Protein AF-A0A0A1CZ09-F1 (afdb_monomer_lite)

pLDDT: mean 82.5, std 13.69, range [46.66, 96.75]

Sequence (161 aa):
MSAAPTTRRRVELVLVPLVAAFCMAFVIGAIVLDRDGGACPSPNWDNQLTLSLAGNLNGMTHAAAVSACSGAECVPVAPGTSAAAAALHSVENTRSLTQQKDGTWLLNVGAQPPNAVNFSVYDHNGKVLATESAALNWTRVSGNERCGGRMAGINVVMEMP

Foldseek 3Di:
DDDDDPPPVVCCVPVVVVVVVVVVVVVVVVVVVCVVVDDADDDPDWAKEKEAEDADPVQLVQFDDKWKDDVHQIAPDQPPDDPVVNVVNPPDQPWHWDQDPVRIIMITRGQDRGQKIKMFTAGPVRHTQDIDIDGDDWDQPDDDPNRGHYTDYHYHYDYTD

Secondary structure (DSSP, 8-state):
-----TTHHHHHHHHHHHHHHHHHHHHHHHHHHHHTTPPPPPP---EEEEEEEEE-HHHHHT--EEEEEETTEEESPPTT--HHHHHHTSSS---EEEE-TTS-EEEEEESS--SEEEEEEE-TTS-EEEEEEEE----B-SSBTTTB-PBPPEEEEEEE-

Radius of gyration: 30.61 Å; chains: 1; bounding box: 83×34×88 Å

Structure (mmCIF, N/CA/C/O backbone):
data_AF-A0A0A1CZ09-F1
#
_entry.id   AF-A0A0A1CZ09-F1
#
loop_
_atom_site.group_PDB
_atom_site.id
_atom_site.type_symbol
_atom_site.label_atom_id
_atom_site.label_alt_id
_atom_site.label_comp_id
_atom_site.label_asym_id
_atom_site.label_entity_id
_atom_site.label_seq_id
_atom_site.pdbx_PDB_ins_code
_atom_site.Cartn_x
_atom_site.Cartn_y
_atom_site.Cartn_z
_atom_site.occupancy
_atom_site.B_iso_or_equiv
_atom_site.auth_seq_id
_atom_site.auth_comp_id
_atom_site.auth_asym_id
_atom_site.auth_atom_id
_atom_site.pdbx_PDB_model_num
ATOM 1 N N . MET A 1 1 ? 66.303 3.006 -68.831 1.00 47.81 1 MET A N 1
ATOM 2 C CA . MET A 1 1 ? 66.221 2.615 -67.407 1.00 47.81 1 MET A CA 1
ATOM 3 C C . MET A 1 1 ? 65.346 3.617 -66.678 1.00 47.81 1 MET A C 1
ATOM 5 O O . MET A 1 1 ? 65.570 4.803 -66.862 1.00 47.81 1 MET A O 1
ATOM 9 N N . SER A 1 2 ? 64.360 3.099 -65.938 1.00 46.66 2 SER A N 1
ATOM 10 C CA . SER A 1 2 ? 63.651 3.671 -64.775 1.00 46.66 2 SER A CA 1
ATOM 11 C C . SER A 1 2 ? 62.156 3.385 -64.863 1.00 46.66 2 SER A C 1
ATOM 13 O O . SER A 1 2 ? 61.366 4.194 -65.335 1.00 46.66 2 SER A O 1
ATOM 15 N N . ALA A 1 3 ? 61.792 2.189 -64.405 1.00 57.16 3 ALA A N 1
ATOM 16 C CA . ALA A 1 3 ? 60.434 1.830 -64.037 1.00 57.16 3 ALA A CA 1
ATOM 17 C C . ALA A 1 3 ? 60.372 1.785 -62.503 1.00 57.16 3 ALA A C 1
ATOM 19 O O . ALA A 1 3 ? 61.071 0.988 -61.883 1.00 57.16 3 ALA A O 1
ATOM 20 N N . ALA A 1 4 ? 59.564 2.657 -61.903 1.00 60.06 4 ALA A N 1
ATOM 21 C CA . ALA A 1 4 ? 59.179 2.637 -60.492 1.00 60.06 4 ALA A CA 1
ATOM 22 C C . ALA A 1 4 ? 57.880 3.453 -60.316 1.00 60.06 4 ALA A C 1
ATOM 24 O O . ALA A 1 4 ? 57.660 4.391 -61.080 1.00 60.06 4 ALA A O 1
ATOM 25 N N . PRO A 1 5 ? 57.070 3.229 -59.267 1.00 53.69 5 PRO A N 1
ATOM 26 C CA . PRO A 1 5 ? 56.630 1.944 -58.734 1.00 53.69 5 PRO A CA 1
ATOM 27 C C . PRO A 1 5 ? 55.084 1.879 -58.644 1.00 53.69 5 PRO A C 1
ATOM 29 O O . PRO A 1 5 ? 54.410 2.789 -58.164 1.00 53.69 5 PRO A O 1
ATOM 32 N N . THR A 1 6 ? 54.499 0.759 -59.066 1.00 55.12 6 THR A N 1
ATOM 33 C CA . THR A 1 6 ? 53.044 0.500 -59.135 1.00 55.12 6 THR A CA 1
ATOM 34 C C . THR A 1 6 ? 52.419 0.051 -57.802 1.00 55.12 6 THR A C 1
ATOM 36 O O . THR A 1 6 ? 51.367 -0.584 -57.782 1.00 55.12 6 THR A O 1
ATOM 39 N N . THR A 1 7 ? 53.049 0.346 -56.665 1.00 54.62 7 THR A N 1
ATOM 40 C CA . THR A 1 7 ? 52.639 -0.154 -55.338 1.00 54.62 7 THR A CA 1
ATOM 41 C C . THR A 1 7 ? 51.620 0.735 -54.625 1.00 54.62 7 THR A C 1
ATOM 43 O O . THR A 1 7 ? 50.838 0.231 -53.824 1.00 54.62 7 THR A O 1
ATOM 46 N N . ARG A 1 8 ? 51.542 2.033 -54.947 1.00 51.62 8 ARG A N 1
ATOM 47 C CA . ARG A 1 8 ? 50.666 2.981 -54.228 1.00 51.62 8 ARG A CA 1
ATOM 48 C C . ARG A 1 8 ? 49.167 2.775 -54.505 1.00 51.62 8 ARG A C 1
ATOM 50 O O . ARG A 1 8 ? 48.360 2.903 -53.596 1.00 51.62 8 ARG A O 1
ATOM 57 N N . ARG A 1 9 ? 48.800 2.363 -55.727 1.00 52.25 9 ARG A N 1
ATOM 58 C CA . ARG A 1 9 ? 47.393 2.155 -56.138 1.00 52.25 9 ARG A CA 1
ATOM 59 C C . ARG A 1 9 ? 46.731 0.901 -55.555 1.00 52.25 9 ARG A C 1
ATOM 61 O O . ARG A 1 9 ? 45.512 0.864 -55.452 1.00 52.25 9 ARG A O 1
ATOM 68 N N . ARG A 1 10 ? 47.498 -0.134 -55.183 1.00 53.03 10 ARG A N 1
ATOM 69 C CA . ARG A 1 10 ? 46.922 -1.371 -54.611 1.00 53.03 10 ARG A CA 1
ATOM 70 C C . ARG A 1 10 ? 46.510 -1.218 -53.150 1.00 53.03 10 ARG A C 1
ATOM 72 O O . ARG A 1 10 ? 45.585 -1.896 -52.724 1.00 53.03 10 ARG A O 1
ATOM 79 N N . VAL A 1 11 ? 47.172 -0.333 -52.405 1.00 52.00 11 VAL A N 1
ATOM 80 C CA . VAL A 1 11 ? 46.856 -0.103 -50.991 1.00 52.00 11 VAL A CA 1
ATOM 81 C C . VAL A 1 11 ? 45.538 0.669 -50.859 1.00 52.00 11 VAL A C 1
ATOM 83 O O . VAL A 1 11 ? 44.699 0.275 -50.061 1.00 52.00 11 VAL A O 1
ATOM 86 N N . GLU A 1 12 ? 45.278 1.674 -51.703 1.00 52.25 12 GLU A N 1
ATOM 87 C CA . GLU A 1 12 ? 43.999 2.410 -51.697 1.00 52.25 12 GLU A CA 1
ATOM 88 C C . GLU A 1 12 ? 42.793 1.532 -52.071 1.00 52.25 12 GLU A C 1
ATOM 90 O O . GLU A 1 12 ? 41.738 1.649 -51.454 1.00 52.25 12 GLU A O 1
ATOM 95 N N . LEU A 1 13 ? 42.948 0.603 -53.023 1.00 57.00 13 LEU A N 1
ATOM 96 C CA . LEU A 1 13 ? 41.838 -0.239 -53.495 1.00 57.00 13 LEU A CA 1
ATOM 97 C C . LEU A 1 13 ? 41.337 -1.258 -52.456 1.00 57.00 13 LEU A C 1
ATOM 99 O O . LEU A 1 13 ? 40.209 -1.726 -52.567 1.00 57.00 13 LEU A O 1
ATOM 103 N N . VAL A 1 14 ? 42.160 -1.602 -51.461 1.00 59.41 14 VAL A N 1
ATOM 104 C CA . VAL A 1 14 ? 41.815 -2.574 -50.406 1.00 59.41 14 VAL A CA 1
ATOM 105 C C . VAL A 1 14 ? 41.549 -1.880 -49.071 1.00 59.41 14 VAL A C 1
ATOM 107 O O . VAL A 1 14 ? 40.653 -2.284 -48.333 1.00 59.41 14 VAL A O 1
ATOM 110 N N . LEU A 1 15 ? 42.280 -0.806 -48.766 1.00 65.94 15 LEU A N 1
ATOM 111 C CA . LEU A 1 15 ? 42.147 -0.095 -47.497 1.00 65.94 15 LEU A CA 1
ATOM 112 C C . LEU A 1 15 ? 40.841 0.710 -47.422 1.00 65.94 15 LEU A C 1
ATOM 114 O O . LEU A 1 15 ? 40.187 0.705 -46.386 1.00 65.94 15 LEU A O 1
ATOM 118 N N . VAL A 1 16 ? 40.428 1.358 -48.518 1.00 71.75 16 VAL A N 1
ATOM 119 C CA . VAL A 1 16 ? 39.201 2.173 -48.561 1.00 71.75 16 VAL A CA 1
ATOM 120 C C . VAL A 1 16 ? 37.930 1.356 -48.272 1.00 71.75 16 VAL A C 1
ATOM 122 O O . VAL A 1 16 ? 37.181 1.758 -47.380 1.00 71.75 16 VAL A O 1
ATOM 125 N N . PRO A 1 17 ? 37.661 0.206 -48.930 1.00 74.88 17 PRO A N 1
ATOM 126 C CA . PRO A 1 17 ? 36.469 -0.584 -48.617 1.00 74.88 17 PRO A CA 1
ATOM 127 C C . PRO A 1 17 ? 36.523 -1.209 -47.217 1.00 74.88 17 PRO A C 1
ATOM 129 O O . PRO A 1 17 ? 35.485 -1.349 -46.576 1.00 74.88 17 PRO A O 1
ATOM 132 N N . LEU A 1 18 ? 37.716 -1.542 -46.715 1.00 76.75 18 LEU A N 1
ATOM 133 C CA . LEU A 1 18 ? 37.887 -2.116 -45.382 1.00 76.75 18 LEU A CA 1
ATOM 134 C C . LEU A 1 18 ? 37.606 -1.076 -44.287 1.00 76.75 18 LEU A C 1
ATOM 136 O O . LEU A 1 18 ? 36.826 -1.348 -43.379 1.00 76.75 18 LEU A O 1
ATOM 140 N N . VAL A 1 19 ? 38.147 0.140 -44.408 1.00 81.06 19 VAL A N 1
ATOM 141 C CA . VAL A 1 19 ? 37.844 1.252 -43.488 1.00 81.06 19 VAL A CA 1
ATOM 142 C C . VAL A 1 19 ? 36.357 1.611 -43.541 1.00 81.06 19 VAL A C 1
ATOM 144 O O . VAL A 1 19 ? 35.734 1.759 -42.493 1.00 81.06 19 VAL A O 1
ATOM 147 N N . ALA A 1 20 ? 35.755 1.670 -44.734 1.00 79.38 20 ALA A N 1
ATOM 148 C CA . ALA A 1 20 ? 34.322 1.922 -44.879 1.00 79.38 20 ALA A CA 1
ATOM 149 C C . ALA A 1 20 ? 33.465 0.838 -44.198 1.00 79.38 20 ALA A C 1
ATOM 151 O O . ALA A 1 20 ? 32.500 1.165 -43.507 1.00 79.38 20 ALA A O 1
ATOM 152 N N . ALA A 1 21 ? 33.835 -0.441 -44.331 1.00 81.88 21 ALA A N 1
ATOM 153 C CA . ALA A 1 21 ? 33.145 -1.544 -43.667 1.00 81.88 21 ALA A CA 1
ATOM 154 C C . ALA A 1 21 ? 33.234 -1.446 -42.135 1.00 81.88 21 ALA A C 1
ATOM 156 O O . ALA A 1 21 ? 32.223 -1.623 -41.454 1.00 81.88 21 ALA A O 1
ATOM 157 N N . PHE A 1 22 ? 34.404 -1.097 -41.588 1.00 84.19 22 PHE A N 1
ATOM 158 C CA . PHE A 1 22 ? 34.563 -0.877 -40.148 1.00 84.19 22 PHE A CA 1
ATOM 159 C C . PHE A 1 22 ? 33.753 0.322 -39.646 1.00 84.19 22 PHE A C 1
ATOM 161 O O . PHE A 1 22 ? 33.086 0.209 -38.619 1.00 84.19 22 PHE A O 1
ATOM 168 N N . CYS A 1 23 ? 33.740 1.440 -40.377 1.00 83.75 23 CYS A N 1
ATOM 169 C CA . CYS A 1 23 ? 32.909 2.593 -40.031 1.00 83.75 23 CYS A CA 1
ATOM 170 C C . CYS A 1 23 ? 31.416 2.234 -40.027 1.00 83.75 23 CYS A C 1
ATOM 172 O O . CYS A 1 23 ? 30.712 2.576 -39.079 1.00 83.75 23 CYS A O 1
ATOM 174 N N . MET A 1 24 ? 30.935 1.495 -41.032 1.00 85.75 24 MET A N 1
ATOM 175 C CA . MET A 1 24 ? 29.533 1.065 -41.092 1.00 85.75 24 MET A CA 1
ATOM 176 C C . MET A 1 24 ? 29.181 0.089 -39.963 1.00 85.75 24 MET A C 1
ATOM 178 O O . MET A 1 24 ? 28.126 0.231 -39.350 1.00 85.75 24 MET A O 1
ATOM 182 N N . ALA A 1 25 ? 30.067 -0.853 -39.624 1.00 81.44 25 ALA A N 1
ATOM 183 C CA . ALA A 1 25 ? 29.860 -1.760 -38.495 1.00 81.44 25 ALA A CA 1
ATOM 184 C C . ALA A 1 25 ? 29.771 -1.009 -37.154 1.00 81.44 25 ALA A C 1
ATOM 186 O O . ALA A 1 25 ? 28.932 -1.340 -36.319 1.00 81.44 25 ALA A O 1
ATOM 187 N N . PHE A 1 26 ? 30.584 0.035 -36.966 1.00 81.62 26 PHE A N 1
ATOM 188 C CA . PHE A 1 26 ? 30.563 0.857 -35.755 1.00 81.62 26 PHE A CA 1
ATOM 189 C C . PHE A 1 26 ? 29.273 1.678 -35.635 1.00 81.62 26 PHE A C 1
ATOM 191 O O . PHE A 1 26 ? 28.678 1.747 -34.562 1.00 81.62 26 PHE A O 1
ATOM 198 N N . VAL A 1 27 ? 28.802 2.251 -36.747 1.00 80.31 27 VAL A N 1
ATOM 199 C CA . VAL A 1 27 ? 27.531 2.989 -36.797 1.00 80.31 27 VAL A CA 1
ATOM 200 C C . VAL A 1 27 ? 26.350 2.059 -36.512 1.00 80.31 27 VAL A C 1
ATOM 202 O O . VAL A 1 27 ? 25.489 2.403 -35.708 1.00 80.31 27 VAL A O 1
ATOM 205 N N . ILE A 1 28 ? 26.326 0.853 -37.092 1.00 75.88 28 ILE A N 1
ATOM 206 C CA . ILE A 1 28 ? 25.282 -0.146 -36.808 1.00 75.88 28 ILE A CA 1
ATOM 207 C C . ILE A 1 28 ? 25.330 -0.575 -35.334 1.00 75.88 28 ILE A C 1
ATOM 209 O O . ILE A 1 28 ? 24.286 -0.638 -34.689 1.00 75.88 28 ILE A O 1
ATOM 213 N N . GLY A 1 29 ? 26.524 -0.810 -34.779 1.00 71.75 29 GLY A N 1
ATOM 214 C CA . GLY A 1 29 ? 26.699 -1.133 -33.361 1.00 71.75 29 GLY A CA 1
ATOM 215 C C . GLY A 1 29 ? 26.172 -0.036 -32.432 1.00 71.75 29 GLY A C 1
ATOM 216 O O . GLY A 1 29 ? 25.452 -0.335 -31.483 1.00 71.75 29 GLY A O 1
ATOM 217 N N . ALA A 1 30 ? 26.452 1.233 -32.744 1.00 72.69 30 ALA A N 1
ATOM 218 C CA . ALA A 1 30 ? 25.953 2.374 -31.980 1.00 72.69 30 ALA A CA 1
ATOM 219 C C . ALA A 1 30 ? 24.420 2.508 -32.051 1.00 72.69 30 ALA A C 1
ATOM 221 O O . ALA A 1 30 ? 23.788 2.756 -31.030 1.00 72.69 30 ALA A O 1
ATOM 222 N N . ILE A 1 31 ? 23.809 2.281 -33.219 1.00 67.56 31 ILE A N 1
ATOM 223 C CA . ILE A 1 31 ? 22.345 2.339 -33.386 1.00 67.56 31 ILE A CA 1
ATOM 224 C C . ILE A 1 31 ? 21.648 1.199 -32.631 1.00 67.56 31 ILE A C 1
ATOM 226 O O . ILE A 1 31 ? 20.576 1.398 -32.064 1.00 67.56 31 ILE A O 1
ATOM 230 N N . VAL A 1 32 ? 22.236 -0.001 -32.607 1.00 66.06 32 VAL A N 1
ATOM 231 C CA . VAL A 1 32 ? 21.674 -1.135 -31.856 1.00 66.06 32 VAL A CA 1
ATOM 232 C C . VAL A 1 32 ? 21.758 -0.886 -30.348 1.00 66.06 32 VAL A C 1
ATOM 234 O O . VAL A 1 32 ? 20.780 -1.143 -29.654 1.00 66.06 32 VAL A O 1
ATOM 237 N N . LEU A 1 33 ? 22.862 -0.314 -29.856 1.00 62.06 33 LEU A N 1
ATOM 238 C CA . LEU A 1 33 ? 23.012 0.078 -28.448 1.00 62.06 33 LEU A CA 1
ATOM 239 C C . LEU A 1 33 ? 22.060 1.219 -28.043 1.00 62.06 33 LEU A C 1
ATOM 241 O O . LEU A 1 33 ? 21.564 1.234 -26.920 1.00 62.06 33 LEU A O 1
ATOM 245 N N . ASP A 1 34 ? 21.769 2.152 -28.952 1.00 5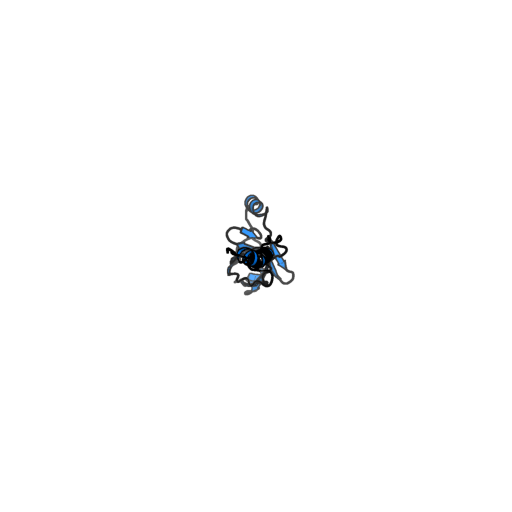9.75 34 ASP A N 1
ATOM 246 C CA . ASP A 1 34 ? 20.846 3.268 -28.702 1.00 59.75 34 ASP A CA 1
ATOM 247 C C . ASP A 1 34 ? 19.365 2.858 -28.785 1.00 59.75 34 ASP A C 1
ATOM 249 O O . ASP A 1 34 ? 18.489 3.524 -28.234 1.00 59.75 34 ASP A O 1
ATOM 253 N N . ARG A 1 35 ? 19.048 1.716 -29.409 1.00 56.72 35 ARG A N 1
ATOM 254 C CA . ARG A 1 35 ? 17.667 1.215 -29.486 1.00 56.72 35 ARG A CA 1
ATOM 255 C C . ARG A 1 35 ? 17.106 0.816 -28.115 1.00 56.72 35 ARG A C 1
ATOM 257 O O . ARG A 1 35 ? 15.910 0.981 -27.884 1.00 56.72 35 ARG A O 1
ATOM 264 N N . ASP A 1 36 ? 17.973 0.403 -27.193 1.00 58.78 36 ASP A N 1
ATOM 265 C CA . ASP A 1 36 ? 17.653 0.197 -25.771 1.00 58.78 36 ASP A CA 1
ATOM 266 C C . ASP A 1 36 ? 17.765 1.507 -24.947 1.00 58.78 36 ASP A C 1
ATOM 268 O O . ASP A 1 36 ? 17.517 1.550 -23.736 1.00 58.78 36 ASP A O 1
ATOM 272 N N . GLY A 1 37 ? 18.129 2.601 -25.625 1.00 61.88 37 GLY A N 1
ATOM 273 C CA . GLY A 1 37 ? 18.330 3.967 -25.150 1.00 61.88 37 GLY A CA 1
ATOM 274 C C . GLY A 1 37 ? 17.065 4.822 -25.041 1.00 61.88 37 GLY A C 1
ATOM 275 O O . GLY A 1 37 ? 17.138 5.929 -24.504 1.00 61.88 37 GLY A O 1
ATOM 276 N N . GLY A 1 38 ? 15.914 4.332 -25.511 1.00 74.19 38 GLY A N 1
ATOM 277 C CA . GLY A 1 38 ? 14.666 5.098 -25.569 1.00 74.19 38 GLY A CA 1
ATOM 278 C C . GLY A 1 38 ? 14.198 5.666 -24.219 1.00 74.19 38 GLY A C 1
ATOM 279 O O . GLY A 1 38 ? 14.475 5.119 -23.146 1.00 74.19 38 GLY A O 1
ATOM 280 N N . ALA A 1 39 ? 13.472 6.787 -24.268 1.00 82.25 39 ALA A N 1
ATOM 281 C CA . ALA A 1 39 ? 12.776 7.321 -23.100 1.00 82.25 39 ALA A CA 1
ATOM 282 C C . ALA A 1 39 ? 11.691 6.335 -22.637 1.00 82.25 39 ALA A C 1
ATOM 284 O O . ALA A 1 39 ? 11.015 5.709 -23.455 1.00 82.25 39 ALA A O 1
ATOM 285 N N . CYS A 1 40 ? 11.522 6.194 -21.324 1.00 83.62 40 CYS A N 1
ATOM 286 C CA . CYS A 1 40 ? 10.502 5.312 -20.774 1.00 83.62 40 CYS A CA 1
ATOM 287 C C . CYS A 1 40 ? 9.101 5.871 -21.058 1.00 83.62 40 CYS A C 1
ATOM 289 O O . CYS A 1 40 ? 8.893 7.077 -20.892 1.00 83.62 40 CYS A O 1
ATOM 291 N N . PRO A 1 41 ? 8.132 5.028 -21.462 1.00 83.75 41 PRO A N 1
ATOM 292 C CA . PRO A 1 41 ? 6.749 5.468 -21.566 1.00 83.75 41 PRO A CA 1
ATOM 293 C C . PRO A 1 41 ? 6.226 5.871 -20.184 1.00 83.75 41 PRO A C 1
ATOM 295 O O . PRO A 1 41 ? 6.707 5.376 -19.160 1.00 83.75 41 PRO A O 1
ATOM 298 N N . SER A 1 42 ? 5.219 6.746 -20.152 1.00 85.94 42 SER A N 1
ATOM 299 C CA . SER A 1 42 ? 4.524 7.078 -18.908 1.00 85.94 42 SER A CA 1
ATOM 300 C C . SER A 1 42 ? 4.012 5.796 -18.236 1.00 85.94 42 SER A C 1
ATOM 302 O O . SER A 1 42 ? 3.398 4.971 -18.923 1.00 85.94 42 SER A O 1
ATOM 304 N N . PRO A 1 43 ? 4.250 5.608 -16.924 1.00 84.94 43 PRO A N 1
ATOM 305 C CA . PRO A 1 43 ? 3.769 4.436 -16.210 1.00 84.94 43 PRO A CA 1
ATOM 306 C C . PRO A 1 43 ? 2.256 4.282 -16.356 1.00 84.94 43 PRO A C 1
ATOM 308 O O . PRO A 1 43 ? 1.501 5.208 -16.075 1.00 84.94 43 PRO A O 1
ATOM 311 N N . ASN A 1 44 ? 1.819 3.103 -16.787 1.00 86.06 44 ASN A N 1
ATOM 312 C CA . ASN A 1 44 ? 0.406 2.734 -16.901 1.00 86.06 44 ASN A CA 1
ATOM 313 C C . ASN A 1 44 ? 0.022 1.630 -15.905 1.00 86.06 44 ASN A C 1
ATOM 315 O O . ASN A 1 44 ? -0.936 0.889 -16.124 1.00 86.06 44 ASN A O 1
ATOM 319 N N . TRP A 1 45 ? 0.816 1.477 -14.849 1.00 86.62 45 TRP A N 1
ATOM 320 C CA . TRP A 1 45 ? 0.609 0.474 -13.825 1.00 86.62 45 TRP A CA 1
ATOM 321 C C . TRP A 1 45 ? 0.413 1.092 -12.452 1.00 86.62 45 TRP A C 1
ATOM 323 O O . TRP A 1 45 ? 1.093 2.047 -12.084 1.00 86.62 45 TRP A O 1
ATOM 333 N N . ASP A 1 46 ? -0.424 0.422 -11.668 1.00 88.50 46 ASP A N 1
ATOM 334 C CA . ASP A 1 46 ? -0.595 0.678 -10.251 1.00 88.50 46 ASP A CA 1
ATOM 335 C C . ASP A 1 46 ? -0.117 -0.519 -9.443 1.00 88.50 46 ASP A C 1
ATOM 337 O O . ASP A 1 46 ? -0.337 -1.682 -9.809 1.00 88.50 46 ASP A O 1
ATOM 341 N N . ASN A 1 47 ? 0.539 -0.216 -8.330 1.00 92.38 47 ASN A N 1
ATOM 342 C CA . ASN A 1 47 ? 0.928 -1.204 -7.342 1.00 92.38 47 ASN A CA 1
ATOM 343 C C . ASN A 1 47 ? -0.061 -1.157 -6.185 1.00 92.38 47 ASN A C 1
ATOM 345 O O . ASN A 1 47 ? -0.542 -0.091 -5.796 1.00 92.38 47 ASN A O 1
ATOM 349 N N . GLN A 1 48 ? -0.375 -2.331 -5.651 1.00 94.38 48 GLN A N 1
ATOM 350 C CA . GLN A 1 48 ? -1.403 -2.481 -4.636 1.00 94.38 48 GLN A CA 1
ATOM 351 C C . GLN A 1 48 ? -0.914 -3.366 -3.496 1.00 94.38 48 GLN A C 1
ATOM 353 O O . GLN A 1 48 ? -0.135 -4.302 -3.691 1.00 94.38 48 GLN A O 1
ATOM 358 N N . LEU A 1 49 ? -1.408 -3.058 -2.308 1.00 95.25 49 LEU A N 1
ATOM 359 C CA . LEU A 1 49 ? -1.162 -3.767 -1.065 1.00 95.25 49 LEU A CA 1
ATOM 360 C C . LEU A 1 49 ? -2.515 -4.052 -0.419 1.00 95.25 49 LEU A C 1
ATOM 362 O O . LEU A 1 49 ? -3.360 -3.167 -0.332 1.00 95.25 49 LEU A O 1
ATOM 366 N N . THR A 1 50 ? -2.720 -5.284 0.026 1.00 96.75 50 THR A N 1
ATOM 367 C CA . THR A 1 50 ? -3.902 -5.674 0.797 1.00 96.75 50 THR A CA 1
ATOM 368 C C . THR A 1 50 ? -3.545 -5.718 2.275 1.00 96.75 50 THR A C 1
ATOM 370 O O . THR A 1 50 ? -2.607 -6.411 2.656 1.00 96.75 50 THR A O 1
ATOM 373 N N . LEU A 1 51 ? -4.292 -5.000 3.102 1.00 96.44 51 LEU A N 1
ATOM 374 C CA . LEU A 1 51 ? -4.225 -5.061 4.555 1.00 96.44 51 LEU A CA 1
ATOM 375 C C . LEU A 1 51 ? -5.392 -5.906 5.072 1.00 96.44 51 LEU A C 1
ATOM 377 O O . LEU A 1 51 ? -6.547 -5.659 4.725 1.00 96.44 51 LEU A O 1
ATOM 381 N N . SER A 1 52 ? -5.090 -6.869 5.932 1.00 95.69 52 SER A N 1
ATOM 382 C CA . SER A 1 52 ? -6.078 -7.677 6.646 1.00 95.69 52 SER A CA 1
ATOM 383 C C . SER A 1 52 ? -5.941 -7.421 8.140 1.00 95.69 52 SER A C 1
ATOM 385 O O . SER A 1 52 ? -4.828 -7.408 8.661 1.00 95.69 52 SER A O 1
ATOM 387 N N . LEU A 1 53 ? -7.060 -7.216 8.827 1.00 94.31 53 LEU A N 1
ATOM 388 C CA . LEU A 1 53 ? -7.078 -7.145 10.286 1.00 94.31 53 LEU A CA 1
ATOM 389 C C . LEU A 1 53 ? -7.300 -8.560 10.831 1.00 94.31 53 LEU A C 1
ATOM 391 O O . LEU A 1 53 ? -8.171 -9.278 10.339 1.00 94.31 53 LEU A O 1
ATOM 395 N N . ALA A 1 54 ? -6.505 -8.955 11.817 1.00 92.69 54 ALA A N 1
ATOM 396 C CA . ALA A 1 54 ? -6.603 -10.230 12.521 1.00 92.69 54 ALA A CA 1
ATOM 397 C C . ALA A 1 54 ? -6.629 -9.997 14.039 1.00 92.69 54 ALA A C 1
ATOM 399 O O . ALA A 1 54 ? -6.509 -8.864 14.498 1.00 92.69 54 ALA A O 1
ATOM 400 N N . GLY A 1 55 ? -6.823 -11.058 14.822 1.00 88.81 55 GLY A N 1
ATOM 401 C CA . GLY A 1 55 ? -6.760 -10.996 16.283 1.00 88.81 55 GLY A CA 1
ATOM 402 C C . GLY A 1 55 ? -8.129 -10.961 16.968 1.00 88.81 55 GLY A C 1
ATOM 403 O O . GLY A 1 55 ? -9.044 -11.709 16.612 1.00 88.81 55 GLY A O 1
ATOM 404 N N . ASN A 1 56 ? -8.256 -10.144 18.015 1.00 87.81 56 ASN A N 1
ATOM 405 C CA . ASN A 1 56 ? -9.428 -10.126 18.890 1.00 87.81 56 ASN A CA 1
ATOM 406 C C . ASN A 1 56 ? -10.680 -9.594 18.169 1.00 87.81 56 ASN A C 1
ATOM 408 O O . ASN A 1 56 ? -10.677 -8.503 17.597 1.00 87.81 56 ASN A O 1
ATOM 412 N N . LEU A 1 57 ? -11.789 -10.341 18.255 1.00 84.75 57 LEU A N 1
ATOM 413 C CA . LEU A 1 57 ? -13.077 -9.948 17.672 1.00 84.75 57 LEU A CA 1
ATOM 414 C C . LEU A 1 57 ? -13.547 -8.578 18.175 1.00 84.75 57 LEU A C 1
ATOM 416 O O . LEU A 1 57 ? -14.049 -7.787 17.382 1.00 84.75 57 LEU A O 1
ATOM 420 N N . ASN A 1 58 ? -13.343 -8.262 19.456 1.00 84.50 58 ASN A N 1
ATOM 421 C CA . ASN A 1 58 ? -13.737 -6.963 20.001 1.00 84.50 58 ASN A CA 1
ATOM 422 C C . ASN A 1 58 ? -12.940 -5.831 19.336 1.00 84.50 58 ASN A C 1
ATOM 424 O O . ASN A 1 58 ? -13.540 -4.876 18.845 1.00 84.50 58 ASN A O 1
ATOM 428 N N . GLY A 1 59 ? -11.615 -5.972 19.229 1.00 81.56 59 GLY A N 1
ATOM 429 C CA . GLY A 1 59 ? -10.751 -5.004 18.550 1.00 81.56 59 GLY A CA 1
ATOM 430 C C . GLY A 1 59 ? -11.138 -4.793 17.084 1.00 81.56 59 GLY A C 1
ATOM 431 O O . GLY A 1 59 ? -11.233 -3.654 16.628 1.00 81.56 59 GLY A O 1
ATOM 432 N N . MET A 1 60 ? -11.456 -5.873 16.365 1.00 86.75 60 MET A N 1
ATOM 433 C CA . MET A 1 60 ? -11.889 -5.800 14.965 1.00 86.75 60 MET A CA 1
ATOM 434 C C . MET A 1 60 ? -13.279 -5.173 14.794 1.00 86.75 60 MET A C 1
ATOM 436 O O . MET A 1 60 ? -13.472 -4.369 13.889 1.00 86.75 60 MET A O 1
ATOM 440 N N . THR A 1 61 ? -14.250 -5.488 15.656 1.00 87.88 61 THR A N 1
ATOM 441 C CA . THR A 1 61 ? -15.609 -4.911 15.560 1.00 87.88 61 THR A CA 1
ATOM 442 C C . THR A 1 61 ? -15.664 -3.420 15.883 1.00 87.88 61 THR A C 1
ATOM 444 O O . THR A 1 61 ? -16.576 -2.732 15.433 1.00 87.88 61 THR A O 1
ATOM 447 N N . HIS A 1 62 ? -14.692 -2.912 16.643 1.00 88.38 62 HIS A N 1
ATOM 448 C CA . HIS A 1 62 ? -14.573 -1.488 16.934 1.00 88.38 62 HIS A CA 1
ATOM 449 C C . HIS A 1 62 ? -13.790 -0.712 15.869 1.00 88.38 62 HIS A C 1
ATOM 451 O O . HIS A 1 62 ? -13.811 0.517 15.906 1.00 88.38 62 HIS A O 1
ATOM 457 N N . ALA A 1 63 ? -13.123 -1.388 14.928 1.00 89.81 63 ALA A N 1
ATOM 458 C CA . ALA A 1 63 ? -12.396 -0.740 13.845 1.00 89.81 63 ALA A CA 1
ATOM 459 C C . ALA A 1 63 ? -13.369 -0.087 12.851 1.00 89.81 63 ALA A C 1
ATOM 461 O O . ALA A 1 63 ? -14.118 -0.763 12.147 1.00 89.81 63 ALA A O 1
ATOM 462 N N . ALA A 1 64 ? -13.335 1.241 12.775 1.00 90.62 64 ALA A N 1
ATOM 463 C CA . ALA A 1 64 ? -14.206 2.033 11.910 1.00 90.62 64 ALA A CA 1
ATOM 464 C C . ALA A 1 64 ? -13.462 2.640 10.716 1.00 90.62 64 ALA A C 1
ATOM 466 O O . ALA A 1 64 ? -14.046 2.835 9.652 1.00 90.62 64 ALA A O 1
ATOM 467 N N . ALA A 1 65 ? -12.179 2.958 10.888 1.00 92.00 65 ALA A N 1
ATOM 468 C CA . ALA A 1 65 ? -11.358 3.560 9.848 1.00 92.00 65 ALA A CA 1
ATOM 469 C C . ALA A 1 65 ? -9.912 3.078 9.943 1.00 92.00 65 ALA A C 1
ATOM 471 O O . ALA A 1 65 ? -9.417 2.756 11.023 1.00 92.00 65 ALA A O 1
ATOM 472 N N . VAL A 1 66 ? -9.222 3.089 8.808 1.00 94.38 66 VAL A N 1
ATOM 473 C CA . VAL A 1 66 ? -7.786 2.829 8.719 1.00 94.38 66 VAL A CA 1
ATOM 474 C C . VAL A 1 66 ? -7.137 4.001 7.999 1.00 94.38 66 VAL A C 1
ATOM 476 O O . VAL A 1 66 ? -7.709 4.516 7.041 1.00 94.38 66 VAL A O 1
ATOM 479 N N . SER A 1 67 ? -5.956 4.417 8.446 1.00 94.38 67 SER A N 1
ATOM 480 C CA . SER A 1 67 ? -5.053 5.286 7.692 1.00 94.38 67 SER A CA 1
ATOM 481 C C . SER A 1 67 ? -3.749 4.548 7.404 1.00 94.38 67 SER A C 1
ATOM 483 O O . SER A 1 67 ? -3.292 3.720 8.194 1.00 94.38 67 SER A O 1
ATOM 485 N N . ALA A 1 68 ? -3.160 4.839 6.252 1.00 94.12 68 ALA A N 1
ATOM 486 C CA . ALA A 1 68 ? -1.875 4.316 5.824 1.00 94.12 68 ALA A CA 1
ATOM 487 C C . ALA A 1 68 ? -0.942 5.488 5.526 1.00 94.12 68 ALA A C 1
ATOM 489 O O . ALA A 1 68 ? -1.242 6.307 4.657 1.00 94.12 68 ALA A O 1
ATOM 490 N N . CYS A 1 69 ? 0.182 5.566 6.232 1.00 92.19 69 CYS A N 1
ATOM 491 C CA . CYS A 1 69 ? 1.137 6.660 6.113 1.00 92.19 69 CYS A CA 1
ATOM 492 C C . CYS A 1 69 ? 2.467 6.194 5.520 1.00 92.19 69 CYS A C 1
ATOM 494 O O . CYS A 1 69 ? 3.036 5.198 5.966 1.00 92.19 69 CYS A O 1
ATOM 496 N N . SER A 1 70 ? 3.002 6.946 4.560 1.00 90.00 70 SER A N 1
ATOM 497 C CA . SER A 1 70 ? 4.376 6.806 4.079 1.00 90.00 70 SER A CA 1
ATOM 498 C C . SER A 1 70 ? 5.121 8.119 4.299 1.00 90.00 70 SER A C 1
ATOM 500 O O . SER A 1 70 ? 4.844 9.129 3.654 1.00 90.00 70 SER A O 1
ATOM 502 N N . GLY A 1 71 ? 6.035 8.130 5.271 1.00 85.50 71 GLY A N 1
ATOM 503 C CA . GLY A 1 71 ? 6.621 9.379 5.756 1.00 85.50 71 GLY A CA 1
ATOM 504 C C . GLY A 1 71 ? 5.548 10.276 6.380 1.00 85.50 71 GLY A C 1
ATOM 505 O O . GLY A 1 71 ? 4.878 9.863 7.323 1.00 85.50 71 GLY A O 1
ATOM 506 N N . ALA A 1 72 ? 5.391 11.492 5.855 1.00 81.06 72 ALA A N 1
ATOM 507 C CA . ALA A 1 72 ? 4.395 12.459 6.324 1.00 81.06 72 ALA A CA 1
ATOM 508 C C . ALA A 1 72 ? 3.038 12.356 5.598 1.00 81.06 72 ALA A C 1
ATOM 510 O O . ALA A 1 72 ? 2.075 12.992 6.015 1.00 81.06 72 ALA A O 1
ATOM 511 N N . GLU A 1 73 ? 2.952 11.574 4.519 1.00 84.75 73 GLU A N 1
ATOM 512 C CA . GLU A 1 73 ? 1.751 11.474 3.689 1.00 84.75 73 GLU A CA 1
ATOM 513 C C . GLU A 1 73 ? 0.869 10.321 4.158 1.00 84.75 73 GLU A C 1
ATOM 515 O O . GLU A 1 73 ? 1.294 9.167 4.106 1.00 84.75 73 GLU A O 1
ATOM 520 N N . CYS A 1 74 ? -0.366 10.616 4.565 1.00 88.25 74 CYS A N 1
ATOM 521 C CA . CYS A 1 74 ? -1.330 9.616 5.023 1.00 88.25 74 CYS A CA 1
ATOM 522 C C . CYS A 1 74 ? -2.570 9.561 4.128 1.00 88.25 74 CYS A C 1
ATOM 524 O O . CYS A 1 74 ? -3.103 10.600 3.733 1.00 88.25 74 CYS A O 1
ATOM 526 N N . VAL A 1 75 ? -3.058 8.348 3.861 1.00 89.56 75 VAL A N 1
ATOM 527 C CA . VAL A 1 75 ? -4.292 8.099 3.107 1.00 89.56 75 VAL A CA 1
ATOM 528 C C . VAL A 1 75 ? -5.176 7.034 3.782 1.00 89.56 75 VAL A C 1
ATOM 530 O O . VAL A 1 75 ? -4.692 5.947 4.094 1.00 89.56 75 VAL A O 1
ATOM 533 N N . PRO A 1 76 ? -6.479 7.310 3.985 1.00 88.94 76 PRO A N 1
ATOM 534 C CA . PRO A 1 76 ? -7.035 8.653 4.128 1.00 88.94 76 PRO A CA 1
ATOM 535 C C . PRO A 1 76 ? -6.338 9.426 5.258 1.00 88.94 76 PRO A C 1
ATOM 537 O O . PRO A 1 76 ? -5.620 8.867 6.089 1.00 88.94 76 PRO A O 1
ATOM 540 N N . VAL A 1 77 ? -6.567 10.736 5.284 1.00 85.75 77 VAL A N 1
ATOM 541 C CA . VAL A 1 77 ? -6.123 11.580 6.394 1.00 85.75 77 VAL A CA 1
ATOM 542 C C . VAL A 1 77 ? -6.784 11.082 7.685 1.00 85.75 77 VAL A C 1
ATOM 544 O O . VAL A 1 77 ? -7.950 10.680 7.673 1.00 85.75 77 VAL A O 1
ATOM 547 N N . ALA A 1 78 ? -6.027 11.065 8.783 1.00 84.62 78 ALA A N 1
ATOM 548 C CA . ALA A 1 78 ? -6.500 10.528 10.052 1.00 84.62 78 ALA A CA 1
ATOM 549 C C . ALA A 1 78 ? -7.813 11.204 10.510 1.00 84.62 78 ALA A C 1
ATOM 551 O O . ALA A 1 78 ? -7.955 12.426 10.388 1.00 84.62 78 ALA A O 1
ATOM 552 N N . PRO A 1 79 ? -8.766 10.447 11.080 1.00 82.94 79 PRO A N 1
ATOM 553 C CA . PRO A 1 79 ? -9.964 11.031 11.671 1.00 82.94 79 PRO A CA 1
ATOM 554 C C . PRO A 1 79 ? -9.603 12.105 12.709 1.00 82.94 79 PRO A C 1
ATOM 556 O O . PRO A 1 79 ? -8.720 11.906 13.540 1.00 82.94 79 PRO A O 1
ATOM 559 N N . GLY A 1 80 ? -10.271 13.260 12.655 1.00 75.62 80 GLY A N 1
ATOM 560 C CA . GLY A 1 80 ? -10.027 14.377 13.577 1.00 75.62 80 GLY A CA 1
ATOM 561 C C . GLY A 1 80 ? -8.973 15.396 13.124 1.00 75.62 80 GLY A C 1
ATOM 562 O O . GLY A 1 80 ? -8.787 16.408 13.799 1.00 75.62 80 GLY A O 1
ATOM 563 N N . THR A 1 81 ? -8.317 15.206 11.973 1.00 76.38 81 THR A N 1
ATOM 564 C CA . THR A 1 81 ? -7.490 16.271 11.376 1.00 76.38 81 THR A CA 1
ATOM 565 C C . THR A 1 81 ? -8.338 17.441 10.885 1.00 76.38 81 THR A C 1
ATOM 567 O O . THR A 1 81 ? -9.439 17.249 10.368 1.00 76.38 81 THR A O 1
ATOM 570 N N . SER A 1 82 ? -7.814 18.664 11.001 1.00 75.25 82 SER A N 1
ATOM 571 C CA . SER A 1 82 ? -8.518 19.861 10.535 1.00 75.25 82 SER A CA 1
ATOM 572 C C . SER A 1 82 ? -8.727 19.845 9.015 1.00 75.25 82 SER A C 1
ATOM 574 O O . SER A 1 82 ? -7.890 19.349 8.259 1.00 75.25 82 SER A O 1
ATOM 576 N N . ALA A 1 83 ? -9.823 20.452 8.550 1.00 69.88 83 ALA A N 1
ATOM 577 C CA . ALA A 1 83 ? -10.147 20.532 7.123 1.00 69.88 83 ALA A CA 1
ATOM 578 C C . ALA A 1 83 ? -9.031 21.196 6.291 1.00 69.88 83 ALA A C 1
ATOM 580 O O . ALA A 1 83 ? -8.786 20.796 5.157 1.00 69.88 83 ALA A O 1
ATOM 581 N N . ALA A 1 84 ? -8.310 22.164 6.869 1.00 66.88 84 ALA A N 1
ATOM 582 C CA . ALA A 1 84 ? -7.168 22.806 6.222 1.00 66.88 84 ALA A CA 1
ATOM 583 C C . ALA A 1 84 ? -5.993 21.833 6.014 1.00 66.88 84 ALA A C 1
ATOM 585 O O . ALA A 1 84 ? -5.412 21.797 4.932 1.00 66.88 84 ALA A O 1
ATOM 586 N N . ALA A 1 85 ? -5.679 21.003 7.016 1.00 66.94 85 ALA A N 1
ATOM 587 C CA . ALA A 1 85 ? -4.641 19.979 6.900 1.00 66.94 85 ALA A CA 1
ATOM 588 C C . ALA A 1 85 ? -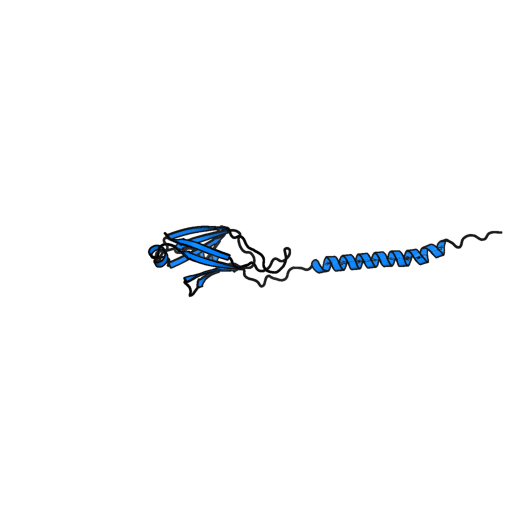5.039 18.875 5.907 1.00 66.94 85 ALA A C 1
ATOM 590 O O . ALA A 1 85 ? -4.199 18.411 5.136 1.00 66.94 85 ALA A O 1
ATOM 591 N N . ALA A 1 86 ? -6.321 18.501 5.870 1.00 66.62 86 ALA A N 1
ATOM 592 C CA . ALA A 1 86 ? -6.833 17.526 4.914 1.00 66.62 86 ALA A CA 1
ATOM 593 C C . ALA A 1 86 ? -6.799 18.044 3.463 1.00 66.62 86 ALA A C 1
ATOM 595 O O . ALA A 1 86 ? -6.418 17.306 2.555 1.00 66.62 86 ALA A O 1
ATOM 596 N N . ALA A 1 87 ? -7.125 19.323 3.241 1.00 62.84 87 ALA A N 1
ATOM 597 C CA . ALA A 1 87 ? -7.105 19.942 1.914 1.00 62.84 87 ALA A CA 1
ATOM 598 C C . ALA A 1 87 ? -5.695 19.968 1.297 1.00 62.84 87 ALA A C 1
ATOM 600 O O . ALA A 1 87 ? -5.548 19.675 0.110 1.00 62.84 87 ALA A O 1
ATOM 601 N N . LEU A 1 88 ? -4.662 20.222 2.110 1.00 62.41 88 LEU A N 1
ATOM 602 C CA . LEU A 1 88 ? -3.251 20.171 1.700 1.00 62.41 88 LEU A CA 1
ATOM 603 C C . LEU A 1 88 ? -2.824 18.796 1.154 1.00 62.41 88 LEU A C 1
ATOM 605 O O . LEU A 1 88 ? -1.959 18.735 0.289 1.00 62.41 88 LEU A O 1
ATOM 609 N N . HIS A 1 89 ? -3.446 17.705 1.610 1.00 62.38 89 HIS A N 1
ATOM 610 C CA . HIS A 1 89 ? -3.095 16.336 1.204 1.00 62.38 89 HIS A CA 1
ATOM 611 C C . HIS A 1 89 ? -3.902 15.821 -0.002 1.00 62.38 89 HIS A C 1
ATOM 613 O O . HIS A 1 89 ? -3.626 14.730 -0.506 1.00 62.38 89 HIS A O 1
ATOM 619 N N . SER A 1 90 ? -4.901 16.588 -0.461 1.00 55.59 90 SER A N 1
ATOM 620 C CA . SER A 1 90 ? -5.879 16.159 -1.475 1.00 55.59 90 SER A CA 1
ATOM 621 C C . SER A 1 90 ? -5.474 16.431 -2.928 1.00 55.59 90 SER A C 1
ATOM 623 O O . SER A 1 90 ? -6.136 15.943 -3.838 1.00 55.59 90 SER A O 1
ATOM 625 N N . VAL A 1 91 ? -4.409 17.203 -3.165 1.00 52.47 91 VAL A N 1
ATOM 626 C CA . VAL A 1 91 ? -4.166 17.809 -4.487 1.00 52.47 91 VAL A CA 1
ATOM 627 C C . VAL A 1 91 ? -3.425 16.884 -5.467 1.00 52.47 91 VAL A C 1
ATOM 629 O O . VAL A 1 91 ? -3.523 17.101 -6.668 1.00 52.47 91 VAL A O 1
ATOM 632 N N . GLU A 1 92 ? -2.753 15.816 -5.015 1.00 54.53 92 GLU A N 1
ATOM 633 C CA . GLU A 1 92 ? -1.876 15.043 -5.921 1.00 54.53 92 GLU A CA 1
ATOM 634 C C . GLU A 1 92 ? -1.646 13.565 -5.555 1.00 54.53 92 GLU A C 1
ATOM 636 O O . GLU A 1 92 ? -0.784 12.899 -6.129 1.00 54.53 92 GLU A O 1
ATOM 641 N N . ASN A 1 93 ? -2.410 13.005 -4.611 1.00 59.75 93 ASN A N 1
ATOM 642 C CA . ASN A 1 93 ? -2.185 11.623 -4.195 1.00 59.75 93 ASN A CA 1
ATOM 643 C C . ASN A 1 93 ? -2.864 10.627 -5.148 1.00 59.75 93 ASN A C 1
ATOM 645 O O . ASN A 1 93 ? -4.069 10.404 -5.094 1.00 59.75 93 ASN A O 1
ATOM 649 N N . THR A 1 94 ? -2.057 9.950 -5.971 1.00 69.62 94 THR A N 1
ATOM 650 C CA . THR A 1 94 ? -2.448 8.702 -6.667 1.00 69.62 94 THR A CA 1
ATOM 651 C C . THR A 1 94 ? -2.717 7.552 -5.691 1.00 69.62 94 THR A C 1
ATOM 653 O O . THR A 1 94 ? -3.262 6.514 -6.071 1.00 69.62 94 THR A O 1
ATOM 656 N N . ARG A 1 95 ? -2.353 7.733 -4.416 1.00 82.62 95 ARG A N 1
ATOM 657 C CA . ARG A 1 95 ? -2.578 6.759 -3.358 1.00 82.62 95 ARG A CA 1
ATOM 658 C C . ARG A 1 95 ? -4.004 6.824 -2.827 1.00 82.62 95 ARG A C 1
ATOM 660 O O . ARG A 1 95 ? -4.528 7.895 -2.541 1.00 82.62 95 ARG A O 1
ATOM 667 N N . SER A 1 96 ? -4.612 5.662 -2.636 1.00 89.19 96 SER A N 1
ATOM 668 C CA . SER A 1 96 ? -5.955 5.537 -2.064 1.00 89.19 96 SER A CA 1
ATOM 669 C C . SER A 1 96 ? -6.059 4.268 -1.236 1.00 89.19 96 SER A C 1
ATOM 671 O O . SER A 1 96 ? -5.471 3.250 -1.589 1.00 89.19 96 SER A O 1
ATOM 673 N N . LEU A 1 97 ? -6.802 4.326 -0.133 1.00 92.06 97 LEU A N 1
ATOM 674 C CA . LEU A 1 97 ? -7.078 3.177 0.723 1.00 92.06 97 LEU A CA 1
ATOM 675 C C . LEU A 1 97 ? -8.586 2.942 0.735 1.00 92.06 97 LEU A C 1
ATOM 677 O O . LEU A 1 97 ? -9.349 3.837 1.091 1.00 92.06 97 LEU A O 1
ATOM 681 N N . THR A 1 98 ? -9.025 1.765 0.295 1.00 92.56 98 THR A N 1
ATOM 682 C CA . THR A 1 98 ? -10.452 1.443 0.154 1.00 92.56 98 THR A CA 1
ATOM 683 C C . THR A 1 98 ? -10.775 0.112 0.807 1.00 92.56 98 THR A C 1
ATOM 685 O O . THR A 1 98 ? -10.165 -0.909 0.480 1.00 92.56 98 THR A O 1
ATOM 688 N N . GLN A 1 99 ? -11.770 0.116 1.693 1.00 92.31 99 GLN A N 1
ATOM 689 C CA . GLN A 1 99 ? -12.298 -1.107 2.283 1.00 92.31 99 GLN A CA 1
ATOM 690 C C . GLN A 1 99 ? -12.989 -1.959 1.213 1.00 92.31 99 GLN A C 1
ATOM 692 O O . GLN A 1 99 ? -13.801 -1.468 0.425 1.00 92.31 99 GLN A O 1
ATOM 697 N N . GLN A 1 100 ? -12.652 -3.239 1.182 1.00 94.50 100 GLN A N 1
ATOM 698 C CA . GLN A 1 100 ? -13.212 -4.235 0.284 1.00 94.50 100 GLN A CA 1
ATOM 699 C C . GLN A 1 100 ? -14.403 -4.943 0.939 1.00 94.50 100 GLN A C 1
ATOM 701 O O . GLN A 1 100 ? -14.603 -4.906 2.153 1.00 94.50 100 GLN A O 1
ATOM 706 N N . LYS A 1 101 ? -15.215 -5.620 0.120 1.00 90.19 101 LYS A N 1
ATOM 707 C CA . LYS A 1 101 ? -16.414 -6.342 0.587 1.00 90.19 101 LYS A CA 1
ATOM 708 C C . LYS A 1 101 ? -16.100 -7.518 1.515 1.00 90.19 101 LYS A C 1
ATOM 710 O O . LYS A 1 101 ? -16.974 -7.933 2.266 1.00 90.19 101 LYS A O 1
ATOM 715 N N . ASP A 1 102 ? -14.891 -8.061 1.437 1.00 89.31 102 ASP A N 1
ATOM 716 C CA . ASP A 1 102 ? -14.410 -9.163 2.274 1.00 89.31 102 ASP A CA 1
ATOM 717 C C . ASP A 1 102 ? -13.846 -8.691 3.627 1.00 89.31 102 ASP A C 1
ATOM 719 O O . ASP A 1 102 ? -13.394 -9.509 4.422 1.00 89.31 102 ASP A O 1
ATOM 723 N N . GLY A 1 103 ? -13.882 -7.382 3.901 1.00 87.81 103 GLY A N 1
ATOM 724 C CA . GLY A 1 103 ? -13.360 -6.787 5.130 1.00 87.81 103 GLY A CA 1
ATOM 725 C C . GLY A 1 103 ? -11.871 -6.435 5.079 1.00 87.81 103 GLY A C 1
ATOM 726 O O . GLY A 1 103 ? -11.372 -5.821 6.023 1.00 87.81 103 GLY A O 1
ATOM 727 N N . THR A 1 104 ? -11.166 -6.760 3.991 1.00 93.94 104 THR A N 1
ATOM 728 C CA . THR A 1 104 ? -9.785 -6.310 3.773 1.00 93.94 104 THR A CA 1
ATOM 729 C C . THR A 1 104 ? -9.748 -4.854 3.312 1.00 93.94 104 THR A C 1
ATOM 731 O O . THR A 1 104 ? -10.757 -4.273 2.909 1.00 93.94 104 THR A O 1
ATOM 734 N N . TRP A 1 105 ? -8.574 -4.237 3.364 1.00 94.81 105 TRP A N 1
ATOM 735 C CA . TRP A 1 105 ? -8.348 -2.882 2.875 1.00 94.81 105 TRP A CA 1
ATOM 736 C C . TRP A 1 105 ? -7.338 -2.914 1.737 1.00 94.81 105 TRP A C 1
ATOM 738 O O . TRP A 1 105 ? -6.233 -3.424 1.893 1.00 94.81 105 TRP A O 1
ATOM 748 N N . LEU A 1 106 ? -7.699 -2.347 0.589 1.00 95.50 106 LEU A N 1
ATOM 749 C CA . LEU A 1 106 ? -6.818 -2.257 -0.569 1.00 95.50 106 LEU A CA 1
ATOM 750 C C . LEU A 1 106 ? -6.175 -0.873 -0.615 1.00 95.50 106 LEU A C 1
ATOM 752 O O . LEU A 1 106 ? -6.869 0.128 -0.804 1.00 95.50 106 LEU A O 1
ATOM 756 N N . LEU A 1 107 ? -4.855 -0.824 -0.451 1.00 94.88 107 LEU A N 1
ATOM 757 C CA . LEU A 1 107 ? -4.036 0.367 -0.622 1.00 94.88 107 LEU A CA 1
ATOM 758 C C . LEU A 1 107 ? -3.458 0.384 -2.039 1.00 94.88 107 LEU A C 1
ATOM 760 O O . LEU A 1 107 ? -2.609 -0.443 -2.369 1.00 94.88 107 LEU A O 1
ATOM 764 N N . ASN A 1 108 ? -3.867 1.344 -2.862 1.00 93.06 108 ASN A N 1
ATOM 765 C CA . ASN A 1 108 ? -3.151 1.700 -4.082 1.00 93.06 108 ASN A CA 1
ATOM 766 C C . ASN A 1 108 ? -2.000 2.646 -3.717 1.00 93.06 108 ASN A C 1
ATOM 768 O O . ASN A 1 108 ? -2.214 3.641 -3.023 1.00 93.06 108 ASN A O 1
ATOM 772 N N . VAL A 1 109 ? -0.785 2.331 -4.167 1.00 90.56 109 VAL A N 1
ATOM 773 C CA . VAL A 1 109 ? 0.425 3.133 -3.924 1.00 90.56 109 VAL A CA 1
ATOM 774 C C . VAL A 1 109 ? 1.015 3.740 -5.205 1.00 90.56 109 VAL A C 1
ATOM 776 O O . VAL A 1 109 ? 2.095 4.327 -5.162 1.00 90.56 109 VAL A O 1
ATOM 779 N N . GLY A 1 110 ? 0.311 3.617 -6.333 1.00 89.00 110 GLY A N 1
ATOM 780 C CA . GLY A 1 110 ? 0.710 4.145 -7.634 1.00 89.00 110 GLY A CA 1
ATOM 781 C C . GLY A 1 110 ? 1.931 3.441 -8.231 1.00 89.00 110 GLY A C 1
ATOM 782 O O . GLY A 1 110 ? 2.308 2.333 -7.836 1.00 89.00 110 GLY A O 1
ATOM 783 N N . ALA A 1 111 ? 2.576 4.094 -9.199 1.00 87.56 111 ALA A N 1
ATOM 784 C CA . ALA A 1 111 ? 3.714 3.538 -9.936 1.00 87.56 111 ALA A CA 1
ATOM 785 C C . ALA A 1 111 ? 5.015 3.448 -9.114 1.00 87.56 111 ALA A C 1
ATOM 787 O O . ALA A 1 111 ? 5.878 2.627 -9.435 1.00 87.56 111 ALA A O 1
ATOM 788 N N . GLN A 1 112 ? 5.146 4.275 -8.070 1.00 86.00 112 GLN A N 1
ATOM 789 C CA . GLN A 1 112 ? 6.306 4.356 -7.177 1.00 86.00 112 GLN A CA 1
ATOM 790 C C . GLN A 1 112 ? 5.911 3.911 -5.761 1.00 86.00 112 GLN A C 1
ATOM 792 O O . GLN A 1 112 ? 5.530 4.735 -4.923 1.00 86.00 112 GLN A O 1
ATOM 797 N N . PRO A 1 113 ? 5.965 2.599 -5.488 1.00 90.00 113 PRO A N 1
ATOM 798 C CA . PRO A 1 113 ? 5.548 2.079 -4.204 1.00 90.00 113 PRO A CA 1
ATOM 799 C C . PRO A 1 113 ? 6.579 2.421 -3.112 1.00 90.00 113 PRO A C 1
ATOM 801 O O . PRO A 1 113 ? 7.784 2.399 -3.376 1.00 90.00 113 PRO A O 1
ATOM 804 N N . PRO A 1 114 ? 6.140 2.721 -1.878 1.00 92.00 114 PRO A N 1
ATOM 805 C CA . PRO A 1 114 ? 7.044 3.011 -0.772 1.00 92.00 114 PRO A CA 1
ATOM 806 C C . PRO A 1 114 ? 7.680 1.739 -0.198 1.00 92.00 114 PRO A C 1
ATOM 808 O O . PRO A 1 114 ? 7.112 0.653 -0.283 1.00 92.00 114 PRO A O 1
ATOM 811 N N . ASN A 1 115 ? 8.826 1.882 0.471 1.00 93.81 115 ASN A N 1
ATOM 812 C CA . ASN A 1 115 ? 9.516 0.763 1.135 1.00 93.81 115 ASN A CA 1
ATOM 813 C C . ASN A 1 115 ? 8.919 0.408 2.505 1.00 93.81 115 ASN A C 1
ATOM 815 O O . ASN A 1 115 ? 9.198 -0.658 3.044 1.00 93.81 115 ASN A O 1
ATOM 819 N N . ALA A 1 116 ? 8.136 1.310 3.093 1.00 94.56 116 ALA A N 1
ATOM 820 C CA . ALA A 1 116 ? 7.466 1.093 4.363 1.00 94.56 116 ALA A CA 1
ATOM 821 C C . ALA A 1 116 ? 6.167 1.898 4.421 1.00 94.56 116 ALA A C 1
ATOM 823 O O . ALA A 1 116 ? 6.072 2.990 3.845 1.00 94.56 116 ALA A O 1
ATOM 824 N N . VAL A 1 117 ? 5.188 1.350 5.135 1.00 95.12 117 VAL A N 1
ATOM 825 C CA . VAL A 1 117 ? 3.906 1.998 5.422 1.00 95.12 117 VAL A CA 1
ATOM 826 C C . VAL A 1 117 ? 3.571 1.788 6.892 1.00 95.12 117 VAL A C 1
ATOM 828 O O . VAL A 1 117 ? 3.723 0.688 7.417 1.00 95.1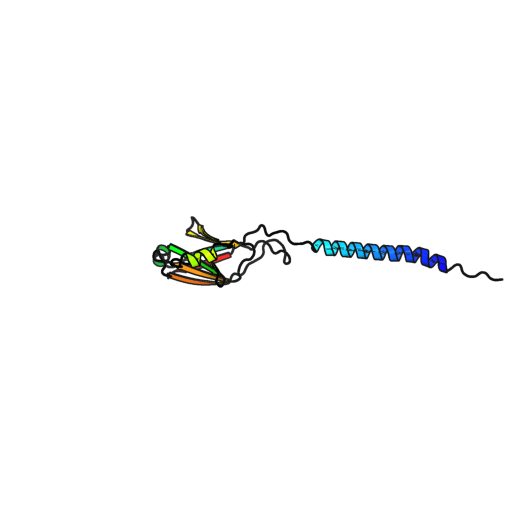2 117 VAL A O 1
ATOM 831 N N . ASN A 1 118 ? 3.116 2.848 7.550 1.00 95.75 118 ASN A N 1
ATOM 832 C CA . ASN A 1 118 ? 2.589 2.794 8.904 1.00 95.75 118 ASN A CA 1
ATOM 833 C C . ASN A 1 118 ? 1.061 2.801 8.854 1.00 95.75 118 ASN A C 1
ATOM 835 O O . ASN A 1 118 ? 0.464 3.761 8.365 1.00 95.75 118 ASN A O 1
ATOM 839 N N . PHE A 1 119 ? 0.439 1.742 9.350 1.00 95.75 119 PHE A N 1
ATOM 840 C CA . PHE A 1 119 ? -1.004 1.608 9.448 1.00 95.75 119 PHE A CA 1
ATOM 841 C C . PHE A 1 119 ? -1.477 2.058 10.816 1.00 95.75 119 PHE A C 1
ATOM 843 O O . PHE A 1 119 ? -0.879 1.717 11.833 1.00 95.75 119 PHE A O 1
ATOM 850 N N . SER A 1 120 ? -2.565 2.815 10.853 1.00 95.19 120 SER A N 1
ATOM 851 C CA . SER A 1 120 ? -3.272 3.139 12.088 1.00 95.19 120 SER A CA 1
ATOM 852 C C . SER A 1 120 ? -4.742 2.804 11.932 1.00 95.19 120 SER A C 1
ATOM 854 O O . SER A 1 120 ? -5.373 3.203 10.955 1.00 95.19 120 SER A O 1
ATOM 856 N N . VAL A 1 121 ? -5.280 2.070 12.898 1.00 94.88 121 VAL A N 1
ATOM 857 C CA . VAL A 1 121 ? -6.691 1.689 12.956 1.00 94.88 121 VAL A CA 1
ATOM 858 C C . VAL A 1 121 ? -7.369 2.537 14.013 1.00 94.88 121 VAL A C 1
ATOM 860 O O . VAL A 1 121 ? -6.843 2.699 15.114 1.00 94.88 121 VAL A O 1
ATOM 863 N N . TYR A 1 122 ? -8.537 3.068 13.681 1.00 94.00 122 TYR A N 1
ATOM 864 C CA . TYR A 1 122 ? -9.290 3.985 14.521 1.00 94.00 122 TYR A CA 1
ATOM 865 C C . TYR A 1 122 ? -10.674 3.432 14.822 1.00 94.00 122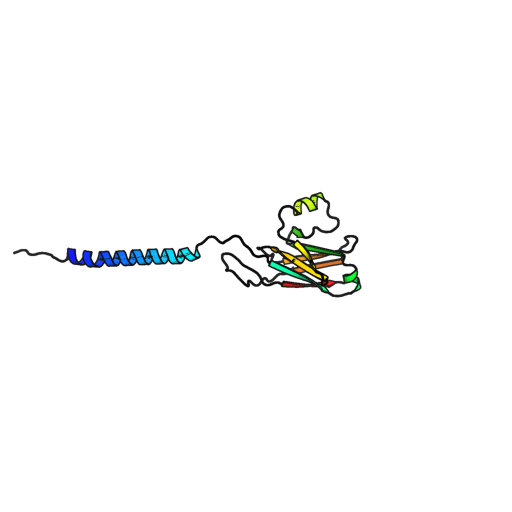 TYR A C 1
ATOM 867 O O . TYR A 1 122 ? -11.274 2.745 13.991 1.00 94.00 122 TYR A O 1
ATOM 875 N N . ASP A 1 123 ? -11.194 3.786 15.992 1.00 92.88 123 ASP A N 1
ATOM 876 C CA . ASP A 1 123 ? -12.592 3.566 16.336 1.00 92.88 123 ASP A CA 1
ATOM 877 C C . ASP A 1 123 ? -13.525 4.620 15.715 1.00 92.88 123 ASP A C 1
ATOM 879 O O . ASP A 1 123 ? -13.096 5.568 15.049 1.00 92.88 123 ASP A O 1
ATOM 883 N N . HIS A 1 124 ? -14.830 4.471 15.954 1.00 90.12 124 HIS A N 1
ATOM 884 C CA . HIS A 1 124 ? -15.855 5.413 15.487 1.00 90.12 124 HIS A CA 1
ATOM 885 C C . HIS A 1 124 ? -15.691 6.844 16.027 1.00 90.12 124 HIS A C 1
ATOM 887 O O . HIS A 1 124 ? -16.255 7.775 15.455 1.00 90.12 124 HIS A O 1
ATOM 893 N N . ASN A 1 125 ? -14.931 7.031 17.107 1.00 90.44 125 ASN A N 1
ATOM 894 C CA . ASN A 1 125 ? -14.645 8.332 17.708 1.00 90.44 125 ASN A CA 1
ATOM 895 C C . ASN A 1 125 ? -13.315 8.923 17.208 1.00 90.44 125 ASN A C 1
ATOM 897 O O . ASN A 1 125 ? -12.922 10.001 17.653 1.00 90.44 125 ASN A O 1
ATOM 901 N N . GLY A 1 126 ? -12.604 8.231 16.311 1.00 89.81 126 GLY A N 1
ATOM 902 C CA . GLY A 1 126 ? -11.283 8.634 15.834 1.00 89.81 126 GLY A CA 1
ATOM 903 C C . GLY A 1 126 ? -10.148 8.345 16.819 1.00 89.81 126 GLY A C 1
ATOM 904 O O . GLY A 1 126 ? -9.042 8.856 16.643 1.00 89.81 126 GLY A O 1
ATOM 905 N N . LYS A 1 127 ? -10.377 7.532 17.855 1.00 92.12 127 LYS A N 1
ATOM 906 C CA . LYS A 1 127 ? -9.320 7.081 18.765 1.00 92.12 127 LYS A CA 1
ATOM 907 C C . LYS A 1 127 ? -8.540 5.948 18.108 1.00 92.12 127 LYS A C 1
ATOM 909 O O . LYS A 1 127 ? -9.129 5.012 17.578 1.00 92.12 127 LYS A O 1
ATOM 914 N N . VAL A 1 128 ? -7.215 5.998 18.200 1.00 93.31 128 VAL A N 1
ATOM 915 C CA . VAL A 1 128 ? -6.342 4.919 17.724 1.00 93.31 128 VAL A CA 1
ATOM 916 C C . VAL A 1 128 ? -6.558 3.658 18.567 1.00 93.31 128 VAL A C 1
ATOM 918 O O . VAL A 1 128 ? -6.429 3.692 19.793 1.00 93.31 128 VAL A O 1
ATOM 921 N N . LEU A 1 129 ? -6.881 2.555 17.895 1.00 93.62 129 LEU A N 1
ATOM 922 C CA . LEU A 1 129 ? -6.989 1.211 18.463 1.00 93.62 129 LEU A CA 1
ATOM 923 C C . LEU A 1 129 ? -5.671 0.449 18.342 1.00 93.62 129 LEU A C 1
ATOM 925 O O . LEU A 1 129 ? -5.246 -0.196 19.296 1.00 93.62 129 LEU A O 1
ATOM 929 N N . ALA A 1 130 ? -5.026 0.546 17.180 1.00 94.06 130 ALA A N 1
ATOM 930 C CA . ALA A 1 130 ? -3.768 -0.124 16.888 1.00 94.06 130 ALA A CA 1
ATOM 931 C C . ALA A 1 130 ? -2.940 0.694 15.890 1.00 94.06 130 ALA A C 1
ATOM 933 O O . ALA A 1 130 ? -3.488 1.408 15.045 1.00 94.06 130 ALA A O 1
ATOM 934 N N . THR A 1 131 ? -1.618 0.557 15.974 1.00 95.19 131 THR A N 1
ATOM 935 C CA . THR A 1 131 ? -0.668 1.141 15.025 1.00 95.19 131 THR A CA 1
ATOM 936 C C . THR A 1 131 ? 0.439 0.140 14.751 1.00 95.19 131 THR A C 1
ATOM 938 O O . THR A 1 131 ? 1.000 -0.424 15.688 1.00 95.19 131 THR A O 1
ATOM 941 N N . GLU A 1 132 ? 0.767 -0.061 13.479 1.00 95.38 132 GLU A N 1
ATOM 942 C CA . GLU A 1 132 ? 1.778 -1.024 13.057 1.00 95.38 132 GLU A CA 1
ATOM 943 C C . GLU A 1 132 ? 2.515 -0.524 11.819 1.00 95.38 132 GLU A C 1
ATOM 945 O O . GLU A 1 132 ? 1.913 -0.073 10.845 1.00 95.38 132 GLU A O 1
ATOM 950 N N . SER A 1 133 ? 3.840 -0.629 11.847 1.00 95.06 133 SER A N 1
ATOM 951 C CA . SER A 1 133 ? 4.693 -0.309 10.709 1.00 95.06 133 SER A CA 1
ATOM 952 C C . SER A 1 133 ? 5.097 -1.582 9.980 1.00 95.06 133 SER A C 1
ATOM 954 O O . SER A 1 133 ? 5.724 -2.461 10.564 1.00 95.06 133 SER A O 1
ATOM 956 N N . ALA A 1 134 ? 4.792 -1.646 8.686 1.00 95.00 134 ALA A N 1
ATOM 957 C CA . ALA A 1 134 ? 5.147 -2.759 7.820 1.00 95.00 134 ALA A CA 1
ATOM 958 C C . ALA A 1 134 ? 6.250 -2.349 6.838 1.00 95.00 134 ALA A C 1
ATOM 960 O O . ALA A 1 134 ? 6.110 -1.377 6.087 1.00 95.00 134 ALA A O 1
ATOM 961 N N . ALA A 1 135 ? 7.341 -3.116 6.819 1.00 95.31 135 ALA A N 1
ATOM 962 C CA . ALA A 1 135 ? 8.342 -3.040 5.762 1.00 95.31 135 ALA A CA 1
ATOM 963 C C . ALA A 1 135 ? 7.834 -3.786 4.518 1.00 95.31 135 ALA A C 1
ATOM 965 O O . ALA A 1 135 ? 7.347 -4.912 4.613 1.00 95.31 135 ALA A O 1
ATOM 966 N N . LEU A 1 136 ? 7.947 -3.160 3.348 1.00 94.94 136 LEU A N 1
ATOM 967 C CA . LEU A 1 136 ? 7.397 -3.665 2.094 1.00 94.94 136 LEU A CA 1
ATOM 968 C C . LEU A 1 136 ? 8.520 -4.125 1.166 1.00 94.94 136 LEU A C 1
ATOM 970 O O . LEU A 1 136 ? 9.259 -3.323 0.598 1.00 94.94 136 LEU A O 1
ATOM 974 N N . ASN A 1 137 ? 8.611 -5.440 0.983 1.00 94.31 137 ASN A N 1
ATOM 975 C CA . ASN A 1 137 ? 9.572 -6.066 0.081 1.00 94.31 137 ASN A CA 1
ATOM 976 C C . ASN A 1 137 ? 8.916 -6.320 -1.280 1.00 94.31 137 ASN A C 1
ATOM 978 O O . ASN A 1 137 ? 8.364 -7.390 -1.541 1.00 94.31 137 ASN A O 1
ATOM 982 N N . TRP A 1 138 ? 8.949 -5.313 -2.150 1.00 93.38 138 TRP A N 1
ATOM 983 C CA . TRP A 1 138 ? 8.343 -5.400 -3.475 1.00 93.38 138 TRP A CA 1
ATOM 984 C C . TRP A 1 138 ? 9.136 -6.309 -4.407 1.00 93.38 138 TRP A C 1
ATOM 986 O O . TRP A 1 138 ? 10.341 -6.154 -4.586 1.00 93.38 138 TRP A O 1
ATOM 996 N N . THR A 1 139 ? 8.426 -7.220 -5.066 1.00 94.31 139 THR A N 1
ATOM 997 C CA . THR A 1 139 ? 8.987 -8.039 -6.143 1.00 94.31 139 THR A CA 1
ATOM 998 C C . THR A 1 139 ? 8.454 -7.536 -7.474 1.00 94.31 139 THR A C 1
ATOM 1000 O O . THR A 1 139 ? 7.244 -7.526 -7.693 1.00 94.31 139 THR A O 1
ATOM 1003 N N . ARG A 1 140 ? 9.345 -7.125 -8.378 1.00 92.81 140 ARG A N 1
ATOM 1004 C CA . ARG A 1 140 ? 8.969 -6.720 -9.736 1.00 92.81 140 ARG A CA 1
ATOM 1005 C C . ARG A 1 140 ? 8.509 -7.941 -10.536 1.00 92.81 140 ARG A C 1
ATOM 1007 O O . ARG A 1 140 ? 9.221 -8.936 -10.589 1.00 92.81 140 ARG A O 1
ATOM 1014 N N . VAL A 1 141 ? 7.349 -7.848 -11.186 1.00 94.19 141 VAL A N 1
ATOM 1015 C CA . VAL A 1 141 ? 6.782 -8.918 -12.033 1.00 94.19 141 VAL A CA 1
ATOM 1016 C C . VAL A 1 141 ? 6.771 -8.569 -13.521 1.00 94.19 141 VAL A C 1
ATOM 1018 O O . VAL A 1 141 ? 6.595 -9.450 -14.357 1.00 94.19 141 VAL A O 1
ATOM 1021 N N . SER A 1 142 ? 6.951 -7.295 -13.875 1.00 90.25 142 SER A N 1
ATOM 1022 C CA . SER A 1 142 ? 7.054 -6.857 -15.269 1.00 90.25 142 SER A CA 1
ATOM 1023 C C . SER A 1 142 ? 7.948 -5.628 -15.428 1.00 90.25 142 SER A C 1
ATOM 1025 O O . SER A 1 142 ? 8.321 -4.984 -14.446 1.00 90.25 142 SER A O 1
ATOM 1027 N N . GLY A 1 143 ? 8.263 -5.286 -16.680 1.00 87.12 143 GLY A N 1
ATOM 1028 C CA . GLY A 1 143 ? 9.100 -4.138 -17.022 1.00 87.12 143 GLY A CA 1
ATOM 1029 C C . GLY A 1 143 ? 10.590 -4.414 -16.823 1.00 87.12 143 GLY A C 1
ATOM 1030 O O . GLY A 1 143 ? 11.021 -5.564 -16.853 1.00 87.12 143 GLY A O 1
ATOM 1031 N N . ASN A 1 144 ? 11.388 -3.361 -16.658 1.00 84.31 144 ASN A N 1
ATOM 1032 C CA . ASN A 1 144 ? 12.842 -3.467 -16.515 1.00 84.31 144 ASN A CA 1
ATOM 1033 C C . ASN A 1 144 ? 13.372 -2.480 -15.464 1.00 84.31 144 ASN A C 1
ATOM 1035 O O . ASN A 1 144 ? 12.633 -1.656 -14.928 1.00 84.31 144 ASN A O 1
ATOM 1039 N N . GLU A 1 145 ? 14.659 -2.577 -15.142 1.00 83.00 145 GLU A N 1
ATOM 1040 C CA . GLU A 1 145 ? 15.290 -1.717 -14.132 1.00 83.00 145 GLU A CA 1
ATOM 1041 C C . GLU A 1 145 ? 15.263 -0.236 -14.520 1.00 83.00 145 GLU A C 1
ATOM 1043 O O . GLU A 1 145 ? 15.098 0.622 -13.658 1.00 83.00 145 GLU A O 1
ATOM 1048 N N . ARG A 1 146 ? 15.358 0.056 -15.821 1.00 83.38 146 ARG A N 1
ATOM 1049 C CA . ARG A 1 146 ? 15.410 1.419 -16.354 1.00 83.38 146 ARG A CA 1
ATOM 1050 C C . ARG A 1 146 ? 14.071 2.150 -16.254 1.00 83.38 146 ARG A C 1
ATOM 1052 O O . ARG A 1 146 ? 14.039 3.317 -15.886 1.00 83.38 146 ARG A O 1
ATOM 1059 N N . CYS A 1 147 ? 12.982 1.483 -16.615 1.00 84.44 147 CYS A N 1
ATOM 1060 C CA . CYS A 1 147 ? 11.654 2.085 -16.740 1.00 84.44 147 CYS A CA 1
ATOM 1061 C C . CYS A 1 147 ? 10.703 1.703 -15.613 1.00 84.44 147 CYS A C 1
ATOM 1063 O O . CYS A 1 147 ? 9.586 2.207 -15.547 1.00 84.44 147 CYS A O 1
ATOM 1065 N N . GLY A 1 148 ?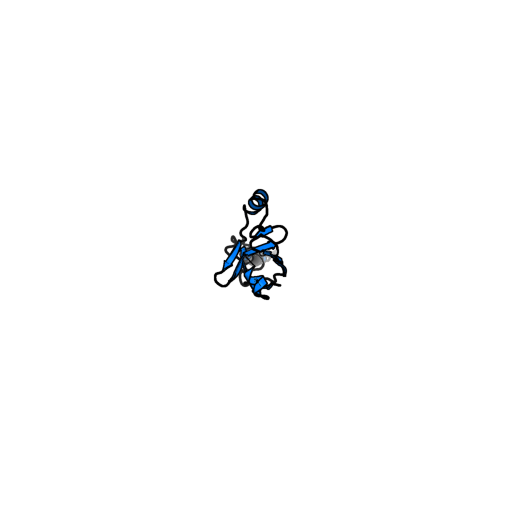 11.134 0.823 -14.715 1.00 87.06 148 GLY A N 1
ATOM 1066 C CA . GLY A 1 148 ? 10.266 0.262 -13.702 1.00 87.06 148 GLY A CA 1
ATOM 1067 C C . GLY A 1 148 ? 9.279 -0.747 -14.293 1.00 87.06 148 GLY A C 1
ATOM 1068 O O . GLY A 1 148 ? 9.508 -1.329 -15.353 1.00 87.06 148 GLY A O 1
ATOM 1069 N N . GLY A 1 149 ? 8.190 -0.987 -13.566 1.00 90.12 149 GLY A N 1
ATOM 1070 C CA . GLY A 1 149 ? 7.122 -1.895 -13.964 1.00 90.12 149 GLY A CA 1
ATOM 1071 C C . GLY A 1 149 ? 6.282 -2.343 -12.774 1.00 90.12 149 GLY A C 1
ATOM 1072 O O . GLY A 1 149 ? 6.488 -1.871 -11.651 1.00 90.12 149 GLY A O 1
ATOM 1073 N N . ARG A 1 150 ? 5.343 -3.259 -13.026 1.00 91.88 150 ARG A N 1
ATOM 1074 C CA . ARG A 1 150 ? 4.411 -3.750 -12.006 1.00 91.88 150 ARG A CA 1
ATOM 1075 C C . ARG A 1 150 ? 5.144 -4.525 -10.929 1.00 91.88 150 ARG A C 1
ATOM 1077 O O . ARG A 1 150 ? 6.009 -5.351 -11.229 1.00 91.88 150 ARG A O 1
ATOM 1084 N N . MET A 1 151 ? 4.732 -4.304 -9.693 1.00 93.38 151 MET A N 1
ATOM 1085 C CA . MET A 1 151 ? 5.118 -5.108 -8.549 1.00 93.38 151 MET A CA 1
ATOM 1086 C C . MET A 1 151 ? 4.041 -6.150 -8.245 1.00 93.38 151 MET A C 1
ATOM 1088 O O . MET A 1 151 ? 2.857 -5.957 -8.533 1.00 93.38 151 MET A O 1
ATOM 1092 N N . ALA A 1 152 ? 4.464 -7.270 -7.667 1.00 94.06 152 ALA A N 1
ATOM 1093 C CA . ALA A 1 152 ? 3.567 -8.241 -7.067 1.00 94.06 152 ALA A CA 1
ATOM 1094 C C . ALA A 1 152 ? 2.765 -7.585 -5.935 1.00 94.06 152 ALA A C 1
ATOM 1096 O O . ALA A 1 152 ? 3.288 -6.741 -5.204 1.00 94.06 152 ALA A O 1
ATOM 1097 N N . GLY A 1 153 ? 1.504 -7.994 -5.788 1.00 92.56 153 GLY A N 1
ATOM 1098 C CA . GLY A 1 153 ? 0.689 -7.577 -4.654 1.00 92.56 153 GLY A CA 1
ATOM 1099 C C . GLY A 1 153 ? 1.278 -8.107 -3.349 1.00 92.56 153 GLY A C 1
ATOM 1100 O O . GLY A 1 153 ? 1.678 -9.269 -3.274 1.00 92.56 153 GLY A O 1
ATOM 1101 N N . ILE A 1 154 ? 1.325 -7.252 -2.333 1.00 95.31 154 ILE A N 1
ATOM 1102 C CA . ILE A 1 154 ? 1.730 -7.623 -0.973 1.00 95.31 154 ILE A CA 1
ATOM 1103 C C . ILE A 1 154 ? 0.466 -7.797 -0.128 1.00 95.31 154 ILE A C 1
ATOM 1105 O O . ILE A 1 154 ? -0.506 -7.063 -0.310 1.00 95.31 154 ILE A O 1
ATOM 1109 N N . ASN A 1 155 ? 0.480 -8.759 0.794 1.00 95.19 155 ASN A N 1
ATOM 1110 C CA . ASN A 1 155 ? -0.517 -8.872 1.852 1.00 95.19 155 ASN A CA 1
ATOM 1111 C C . ASN A 1 155 ? 0.158 -8.573 3.198 1.00 95.19 155 ASN A C 1
ATOM 1113 O O . ASN A 1 155 ? 1.196 -9.158 3.506 1.00 95.19 155 ASN A O 1
ATOM 1117 N N . VAL A 1 156 ? -0.412 -7.643 3.959 1.00 95.62 156 VAL A N 1
ATOM 1118 C CA . VAL A 1 156 ? -0.009 -7.311 5.328 1.00 95.62 156 VAL A CA 1
ATOM 1119 C C . VAL A 1 156 ? -1.149 -7.707 6.253 1.00 95.62 156 VAL A C 1
ATOM 1121 O O . VAL A 1 156 ? -2.306 -7.373 5.997 1.00 95.62 156 VAL A O 1
ATOM 1124 N N . VAL A 1 157 ? -0.814 -8.401 7.333 1.00 95.31 157 VAL A N 1
ATOM 1125 C CA . VAL A 1 157 ? -1.754 -8.757 8.394 1.00 95.31 157 VAL A CA 1
ATOM 1126 C C . VAL A 1 157 ? -1.397 -7.931 9.617 1.00 95.31 157 VAL A C 1
ATOM 1128 O O . VAL A 1 157 ? -0.235 -7.920 10.010 1.00 95.31 157 VAL A O 1
ATOM 1131 N N . MET A 1 158 ? -2.385 -7.242 10.178 1.00 93.56 158 MET A N 1
ATOM 1132 C CA . MET A 1 158 ? -2.243 -6.428 11.379 1.00 93.56 158 MET A CA 1
ATOM 1133 C C . MET A 1 158 ? -3.030 -7.060 12.520 1.00 93.56 158 MET A C 1
ATOM 1135 O O . MET A 1 158 ? -4.224 -7.332 12.377 1.00 93.56 158 MET A O 1
ATOM 1139 N N . GLU A 1 159 ? -2.363 -7.279 13.648 1.00 92.75 159 GLU A N 1
ATOM 1140 C CA . GLU A 1 159 ? -2.972 -7.891 14.829 1.00 92.75 159 GLU A CA 1
ATOM 1141 C C . GLU A 1 159 ? -3.681 -6.836 15.688 1.00 92.75 159 GLU A C 1
ATOM 1143 O O . GLU A 1 159 ? -3.086 -5.853 16.135 1.00 92.75 159 GLU A O 1
ATOM 1148 N N . MET A 1 160 ? -4.972 -7.056 15.927 1.00 90.94 160 MET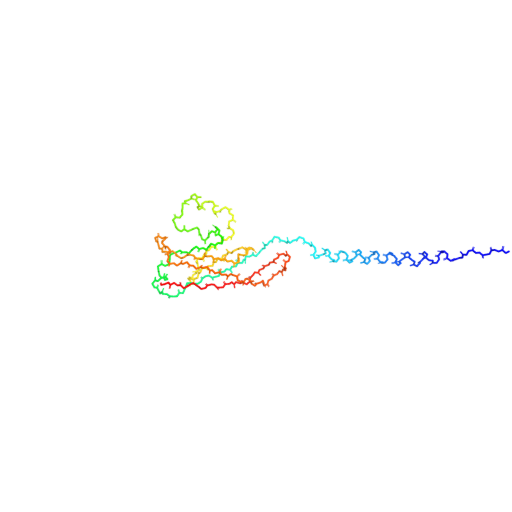 A N 1
ATOM 1149 C CA . MET A 1 160 ? -5.824 -6.200 16.744 1.00 90.94 160 MET A CA 1
ATOM 1150 C C . MET A 1 160 ? -5.873 -6.711 18.195 1.00 90.94 160 MET A C 1
ATOM 1152 O O . MET A 1 160 ? -6.121 -7.907 18.406 1.00 90.94 160 MET A O 1
ATOM 1156 N N . PRO A 1 161 ? -5.678 -5.824 19.191 1.00 83.69 161 PRO A N 1
ATOM 1157 C CA . PRO A 1 161 ? -5.714 -6.175 20.613 1.00 83.69 161 PRO A CA 1
ATOM 1158 C C . PRO A 1 161 ? -7.118 -6.552 21.120 1.00 83.69 161 PRO A C 1
ATOM 1160 O O . PRO A 1 161 ? -8.125 -6.036 20.580 1.00 83.69 161 PRO A O 1
#